Protein AF-A0A2K2VQK5-F1 (afdb_monomer_lite)

Foldseek 3Di:
DDPPPPPPPPPQPDDLVLLVLLLVLLVLLLVLLVVLLVCLVVLNDPLVSNLVSLVSSLVSLVSSCVRCVVPPLLNVLSVLLSVLSVVLNVLSVVCVVVVHRQDPVSSVSSSVSSVSSSVSSVVSSVVSVVVSVVVD

pLDDT: mean 87.31, std 16.21, range [31.2, 98.75]

Radius of gyration: 17.3 Å; chains: 1; bounding box: 45×32×50 Å

Sequence (136 aa):
MFEVVGIPSVNLKLNAEQLCEAIEELHCALNLLDSVLKELESGAMMGMAISDRLAEAWYKVNCCRLYTESDVNLDEFNVEAMGLINDAKCMVDSLVSWGKGMTSHGKISITSCISNALRNLTFVLCELEDWLNRLA

Secondary structure (DSSP, 8-state):
---------------HHHHHHHHHHHHHHHHHHHHHHHHHHHT---HHHHHHHHHHHHHHHHHHHHHHTTSHHHHHHHHHHHHHHHHHHHHHHHHHHTTPPPPHHHHHHHHHHHHHHHHHHHHHHHHHHHHHHHH-

Structure (mmCIF, N/CA/C/O backbone):
data_AF-A0A2K2VQK5-F1
#
_entry.id   AF-A0A2K2VQK5-F1
#
loop_
_atom_site.group_PDB
_atom_site.id
_atom_site.type_symbol
_atom_site.label_atom_id
_atom_site.label_alt_id
_atom_site.label_comp_id
_atom_site.label_asym_id
_atom_site.label_en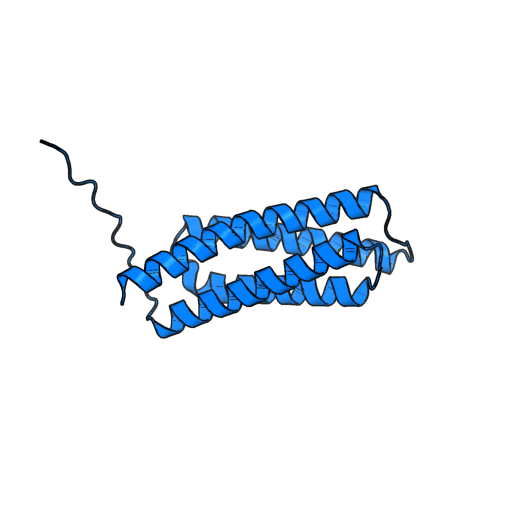tity_id
_atom_site.label_seq_id
_atom_site.pdbx_PDB_ins_code
_atom_site.Cartn_x
_atom_site.Cartn_y
_atom_site.Cartn_z
_atom_site.occupancy
_atom_site.B_iso_or_equiv
_atom_site.auth_seq_id
_atom_site.auth_comp_id
_atom_site.auth_asym_id
_atom_site.auth_atom_id
_atom_site.pdbx_PDB_model_num
ATOM 1 N N . MET A 1 1 ? -27.044 24.649 26.869 1.00 35.03 1 MET A N 1
ATOM 2 C CA . MET A 1 1 ? -27.414 23.226 26.759 1.00 35.03 1 MET A CA 1
ATOM 3 C C . MET A 1 1 ? -26.660 22.719 25.546 1.00 35.03 1 MET A C 1
ATOM 5 O O . MET A 1 1 ? -27.102 22.954 24.434 1.00 35.03 1 MET A O 1
ATOM 9 N N . PHE A 1 2 ? -25.433 22.245 25.753 1.00 34.28 2 PHE A N 1
ATOM 10 C CA . PHE A 1 2 ? -24.622 21.701 24.669 1.00 34.28 2 PHE A CA 1
ATOM 11 C C . PHE A 1 2 ? -25.009 20.236 24.533 1.00 34.28 2 PHE A C 1
ATOM 13 O O . PHE A 1 2 ? -24.905 19.486 25.504 1.00 34.28 2 PHE A O 1
ATOM 20 N N . GLU A 1 3 ? -25.535 19.873 23.367 1.00 31.20 3 GLU A N 1
ATOM 21 C CA . GLU A 1 3 ? -25.716 18.481 22.987 1.00 31.20 3 GLU A CA 1
ATOM 22 C C . GLU A 1 3 ? -24.354 17.800 23.082 1.00 31.20 3 GLU A C 1
ATOM 24 O O . GLU A 1 3 ? -23.381 18.209 22.447 1.00 31.20 3 GLU A O 1
ATOM 29 N N . VAL A 1 4 ? -24.281 16.783 23.938 1.00 36.16 4 VAL A N 1
ATOM 30 C CA . VAL A 1 4 ? -23.209 15.801 23.894 1.00 36.16 4 VAL A CA 1
ATOM 31 C C . VAL A 1 4 ? -23.391 15.109 22.552 1.00 36.16 4 VAL A C 1
ATOM 33 O O . VAL A 1 4 ? -24.257 14.246 22.413 1.00 36.16 4 VAL A O 1
ATOM 36 N N . VAL A 1 5 ? -22.649 15.565 21.542 1.00 39.75 5 VAL A N 1
ATOM 37 C CA . VAL A 1 5 ? -22.517 14.863 20.267 1.00 39.75 5 VAL A CA 1
ATOM 38 C C . VAL A 1 5 ? -21.965 13.498 20.637 1.00 39.75 5 VAL A C 1
ATOM 40 O O . VAL A 1 5 ? -20.801 13.370 21.016 1.00 39.75 5 VAL A O 1
ATOM 43 N N . GLY A 1 6 ? -22.850 12.503 20.658 1.00 36.19 6 GLY A N 1
ATOM 44 C CA . GLY A 1 6 ? -22.477 11.128 20.906 1.00 36.19 6 GLY A CA 1
ATOM 45 C C . GLY A 1 6 ? -21.413 10.765 19.888 1.00 36.19 6 GLY A C 1
ATOM 46 O O . GLY A 1 6 ? -21.682 10.762 18.689 1.00 36.19 6 GLY A O 1
ATOM 47 N N . ILE A 1 7 ? -20.201 10.503 20.376 1.00 43.28 7 ILE A N 1
ATOM 48 C CA . ILE A 1 7 ? -19.182 9.795 19.611 1.00 43.28 7 ILE A CA 1
ATOM 49 C C . ILE A 1 7 ? -19.902 8.556 19.067 1.00 43.28 7 ILE A C 1
ATOM 51 O O . ILE A 1 7 ? -20.527 7.855 19.877 1.00 43.28 7 ILE A O 1
ATOM 55 N N . PRO A 1 8 ? -19.914 8.312 17.740 1.00 44.78 8 PRO A N 1
ATOM 56 C CA . PRO A 1 8 ? -20.495 7.095 17.202 1.00 44.78 8 PRO A CA 1
ATOM 57 C C . PRO A 1 8 ? -19.878 5.961 18.001 1.00 44.78 8 PRO A C 1
ATOM 59 O O . PRO A 1 8 ? -18.656 5.889 18.121 1.00 44.78 8 PRO A O 1
ATOM 62 N N . SER A 1 9 ? -20.712 5.158 18.654 1.00 43.78 9 SER A N 1
ATOM 63 C CA . SER A 1 9 ? -20.234 3.959 19.320 1.00 43.78 9 SER A CA 1
ATOM 64 C C . SER A 1 9 ? -19.657 3.101 18.211 1.00 43.78 9 SER A C 1
ATOM 66 O O . SER A 1 9 ? -20.384 2.488 17.434 1.00 43.78 9 SER A O 1
ATOM 68 N N . VAL A 1 10 ? -18.338 3.181 18.080 1.00 51.78 10 VAL A N 1
ATOM 69 C CA . VAL A 1 10 ? -17.538 2.398 17.165 1.00 51.78 10 VAL A CA 1
ATOM 70 C C . VAL A 1 10 ? -17.745 0.962 17.628 1.00 51.78 10 VAL A C 1
ATOM 72 O O . VAL A 1 10 ? -17.154 0.491 18.596 1.00 51.78 10 VAL A O 1
ATOM 75 N N . ASN A 1 11 ? -18.731 0.310 17.019 1.00 46.62 11 ASN A N 1
ATOM 76 C CA . ASN A 1 11 ? -19.150 -1.047 17.329 1.00 46.62 11 ASN A CA 1
ATOM 77 C C . ASN A 1 11 ? -18.163 -1.984 16.626 1.00 46.62 11 ASN A C 1
ATOM 79 O O . ASN A 1 11 ? -18.527 -2.746 15.730 1.00 46.62 11 ASN A O 1
ATOM 83 N N . LEU A 1 12 ? -16.878 -1.833 16.963 1.00 55.25 12 LEU A N 1
ATOM 84 C CA . LEU A 1 12 ? -15.818 -2.661 16.422 1.00 55.25 12 LEU A CA 1
ATOM 85 C C . LEU A 1 12 ? -16.049 -4.068 16.931 1.00 55.25 12 LEU A C 1
ATOM 87 O O . LEU A 1 12 ? -16.025 -4.339 18.128 1.00 55.25 12 LEU A O 1
ATOM 91 N N . LYS A 1 13 ? -16.229 -4.983 15.987 1.00 58.69 13 LYS A N 1
ATOM 92 C CA . LYS A 1 13 ? -16.121 -6.417 16.249 1.00 58.69 13 LYS A CA 1
ATOM 93 C C . LYS A 1 13 ? -14.661 -6.866 16.400 1.00 58.69 13 LYS A C 1
ATOM 95 O O . LYS A 1 13 ? -14.416 -8.067 16.407 1.00 58.69 13 LYS A O 1
ATOM 100 N N . LEU A 1 14 ? -13.713 -5.930 16.483 1.00 68.88 14 LEU A N 1
ATOM 101 C CA . LEU A 1 14 ? -12.298 -6.218 16.665 1.00 68.88 14 LEU A CA 1
ATOM 102 C C . LEU A 1 14 ? -11.963 -6.318 18.144 1.00 68.88 14 LEU A C 1
ATOM 104 O O . LEU A 1 14 ? -12.254 -5.411 18.924 1.00 68.88 14 LEU A O 1
ATOM 108 N N . ASN A 1 15 ? -11.318 -7.415 18.522 1.00 80.44 15 ASN A N 1
ATOM 109 C CA . ASN A 1 15 ? -10.607 -7.480 19.790 1.00 80.44 15 ASN A CA 1
ATOM 110 C C . ASN A 1 15 ? -9.239 -6.766 19.674 1.00 80.44 15 ASN A C 1
ATOM 112 O O . ASN A 1 15 ? -8.789 -6.428 18.578 1.00 80.44 15 ASN A O 1
ATOM 116 N N . ALA A 1 16 ? -8.574 -6.531 20.808 1.00 82.75 16 ALA A N 1
ATOM 117 C CA . ALA A 1 16 ? -7.292 -5.820 20.837 1.00 82.75 16 ALA A CA 1
ATOM 118 C C . ALA A 1 16 ? -6.187 -6.519 20.019 1.00 82.75 16 ALA A C 1
ATOM 120 O O . ALA A 1 16 ? -5.348 -5.846 19.433 1.00 82.75 16 ALA A O 1
ATOM 121 N N . GLU A 1 17 ? -6.204 -7.851 19.942 1.00 86.56 17 GLU A N 1
ATOM 122 C CA . GLU A 1 17 ? -5.233 -8.635 19.168 1.00 86.56 17 GLU A CA 1
ATOM 123 C C . GLU A 1 17 ? -5.403 -8.407 17.659 1.00 86.56 17 GLU A C 1
ATOM 125 O O . GLU A 1 17 ? -4.432 -8.107 16.972 1.00 86.56 17 GLU A O 1
ATOM 130 N N . GLN A 1 18 ? -6.643 -8.436 17.162 1.00 87.12 18 GLN A N 1
ATOM 131 C CA . GLN A 1 18 ? -6.965 -8.154 15.759 1.00 87.12 18 GLN A CA 1
ATOM 132 C C . GLN A 1 18 ? -6.642 -6.708 15.371 1.00 87.12 18 GLN A C 1
ATOM 134 O O . GLN A 1 18 ? -6.221 -6.444 14.247 1.00 87.12 18 GLN A O 1
ATOM 139 N N . LEU A 1 19 ? -6.831 -5.761 16.295 1.00 88.44 19 LEU A N 1
ATOM 140 C CA . LEU A 1 19 ? -6.466 -4.366 16.065 1.00 88.44 19 LEU A CA 1
ATOM 141 C C . LEU A 1 19 ? -4.943 -4.188 15.977 1.00 88.44 19 LEU A C 1
ATOM 143 O O . LEU A 1 19 ? -4.469 -3.503 15.073 1.00 88.44 19 LEU A O 1
ATOM 147 N N . CYS A 1 20 ? -4.179 -4.833 16.863 1.00 91.19 20 CYS A N 1
ATOM 148 C CA . CYS A 1 20 ? -2.718 -4.850 16.776 1.00 91.19 20 CYS A CA 1
ATOM 149 C C . CYS A 1 20 ? -2.237 -5.468 15.457 1.00 91.19 20 CYS A C 1
ATOM 151 O O . CYS A 1 20 ? -1.383 -4.883 14.799 1.00 91.19 20 CYS A O 1
ATOM 153 N N . GLU A 1 21 ? -2.816 -6.594 15.032 1.00 91.62 21 GLU A N 1
ATOM 154 C CA . GLU A 1 21 ? -2.466 -7.235 13.759 1.00 91.62 21 GLU A CA 1
ATOM 155 C C . GLU A 1 21 ? -2.747 -6.309 12.563 1.00 91.62 21 GLU A C 1
ATOM 157 O O . GLU A 1 21 ? -1.899 -6.149 11.686 1.00 91.62 21 GLU A O 1
ATOM 162 N N . ALA A 1 22 ? -3.897 -5.626 12.543 1.00 91.88 22 ALA A N 1
ATOM 163 C CA . ALA A 1 22 ? -4.218 -4.656 11.496 1.00 91.88 22 ALA A CA 1
ATOM 164 C C . ALA A 1 22 ? -3.196 -3.504 11.435 1.00 91.88 22 ALA A C 1
ATOM 166 O O . ALA A 1 22 ? -2.756 -3.122 10.349 1.00 91.88 22 ALA A O 1
ATOM 167 N N . ILE A 1 23 ? -2.795 -2.981 12.599 1.00 94.75 23 ILE A N 1
ATOM 168 C CA . ILE A 1 23 ? -1.782 -1.925 12.729 1.00 94.75 23 ILE A CA 1
ATOM 169 C C . ILE A 1 23 ? -0.419 -2.409 12.217 1.00 94.75 23 ILE A C 1
ATOM 171 O O . ILE A 1 23 ? 0.234 -1.701 11.450 1.00 94.75 23 ILE A O 1
ATOM 175 N N . GLU A 1 24 ? 0.008 -3.615 12.596 1.00 95.88 24 GLU A N 1
ATOM 176 C CA . GLU A 1 24 ? 1.272 -4.207 12.142 1.00 95.88 24 GLU A CA 1
ATOM 177 C C . GLU A 1 24 ? 1.309 -4.383 10.619 1.00 95.88 24 GLU A C 1
ATOM 179 O O . GLU A 1 24 ? 2.293 -4.003 9.971 1.00 95.88 24 GLU A O 1
ATOM 184 N N . GLU A 1 25 ? 0.223 -4.888 10.026 1.00 96.19 25 GLU A N 1
ATOM 185 C CA . GLU A 1 25 ? 0.128 -5.039 8.573 1.00 96.19 25 GLU A CA 1
ATOM 186 C C . GLU A 1 25 ? 0.167 -3.687 7.855 1.00 96.19 25 GLU A C 1
ATOM 188 O O . GLU A 1 25 ? 0.827 -3.545 6.820 1.00 96.19 25 GLU A O 1
ATOM 193 N N . LEU A 1 26 ? -0.460 -2.660 8.427 1.00 96.31 26 LEU A N 1
ATOM 194 C CA . LEU A 1 26 ? -0.457 -1.321 7.854 1.00 96.31 26 LEU A CA 1
ATOM 195 C C . LEU A 1 26 ? 0.924 -0.650 7.941 1.00 96.31 26 LEU A C 1
ATOM 197 O O . LEU A 1 26 ? 1.381 -0.061 6.959 1.00 96.31 26 LEU A O 1
ATOM 201 N N . HIS A 1 27 ? 1.642 -0.812 9.057 1.00 98.00 27 HIS A N 1
ATOM 202 C CA . HIS A 1 27 ? 3.049 -0.402 9.180 1.00 98.00 27 HIS A CA 1
ATOM 203 C C . HIS A 1 27 ? 3.936 -1.104 8.14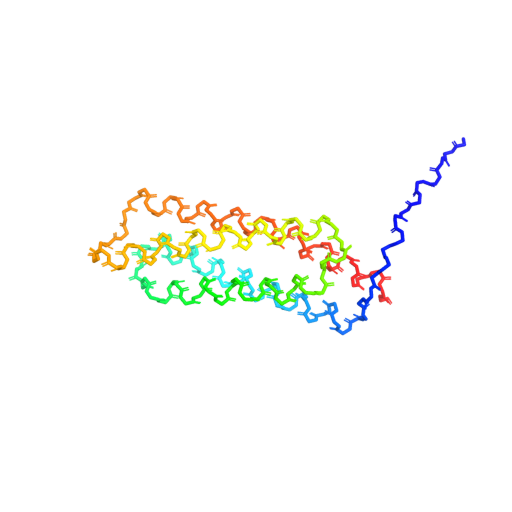4 1.00 98.00 27 HIS A C 1
ATOM 205 O O . HIS A 1 27 ? 4.792 -0.471 7.519 1.00 98.00 27 HIS A O 1
ATOM 211 N N . CYS A 1 28 ? 3.727 -2.404 7.915 1.00 97.94 28 CYS A N 1
ATOM 212 C CA . CYS A 1 28 ? 4.443 -3.153 6.882 1.00 97.94 28 CYS A CA 1
ATOM 213 C C . CYS A 1 28 ? 4.184 -2.573 5.480 1.00 97.94 28 CYS A C 1
ATOM 215 O O . CYS A 1 28 ? 5.134 -2.292 4.744 1.00 97.94 28 CYS A O 1
ATOM 217 N N . ALA A 1 29 ? 2.918 -2.310 5.139 1.00 98.25 29 ALA A N 1
ATOM 218 C CA . ALA A 1 29 ? 2.542 -1.695 3.868 1.00 98.25 29 ALA A CA 1
ATOM 219 C C . ALA A 1 29 ? 3.202 -0.320 3.668 1.00 98.25 29 ALA A C 1
ATOM 221 O O . ALA A 1 29 ? 3.800 -0.070 2.620 1.00 98.25 29 ALA A O 1
ATOM 222 N N . LEU A 1 30 ? 3.143 0.556 4.677 1.00 98.44 30 LEU A N 1
ATOM 223 C CA . LEU A 1 30 ? 3.749 1.891 4.630 1.00 98.44 30 LEU A CA 1
ATOM 224 C C . LEU A 1 30 ? 5.262 1.817 4.374 1.00 98.44 30 LEU A C 1
ATOM 226 O O . LEU A 1 30 ? 5.773 2.524 3.504 1.00 98.44 30 LEU A O 1
ATOM 230 N N . ASN A 1 31 ? 5.967 0.917 5.064 1.00 98.31 31 ASN A N 1
ATOM 231 C CA . ASN A 1 31 ? 7.407 0.720 4.883 1.00 98.31 31 ASN A CA 1
ATOM 232 C C . ASN A 1 31 ? 7.761 0.228 3.471 1.00 98.31 31 ASN A C 1
ATOM 234 O O . ASN A 1 31 ? 8.733 0.696 2.872 1.00 98.31 31 ASN A O 1
ATOM 238 N N . LEU A 1 32 ? 6.970 -0.694 2.913 1.00 98.44 32 LEU A N 1
ATOM 239 C CA . LEU A 1 32 ? 7.160 -1.177 1.543 1.00 98.44 32 LEU A CA 1
ATOM 240 C C . LEU A 1 32 ? 6.995 -0.037 0.533 1.00 98.44 32 LEU A C 1
ATOM 242 O O . LEU A 1 32 ? 7.871 0.157 -0.314 1.00 98.44 32 LEU A O 1
ATOM 246 N N . LEU A 1 33 ? 5.924 0.750 0.651 1.00 98.19 33 LEU A N 1
ATOM 247 C CA . LEU A 1 33 ? 5.636 1.875 -0.242 1.00 98.19 33 LEU A CA 1
ATOM 248 C C . LEU A 1 33 ? 6.697 2.981 -0.159 1.00 98.19 33 LEU A C 1
ATOM 250 O O . LEU A 1 33 ? 7.166 3.458 -1.194 1.00 98.19 33 LEU A O 1
ATOM 254 N N . ASP A 1 34 ? 7.132 3.343 1.048 1.00 97.44 34 ASP A N 1
ATOM 255 C CA . ASP A 1 34 ? 8.216 4.306 1.264 1.00 97.44 34 ASP A CA 1
ATOM 256 C C . ASP A 1 34 ? 9.546 3.812 0.662 1.00 97.44 34 ASP A C 1
ATOM 258 O O . ASP A 1 34 ? 10.264 4.568 0.002 1.00 97.44 34 ASP A O 1
ATOM 262 N N . SER A 1 35 ? 9.846 2.513 0.787 1.00 96.00 35 SER A N 1
ATOM 263 C CA . SER A 1 35 ? 11.031 1.920 0.154 1.00 96.00 35 SER A CA 1
ATOM 264 C C . SER A 1 35 ? 10.990 2.018 -1.376 1.00 96.00 35 SER A C 1
ATOM 266 O O . SER A 1 35 ? 12.012 2.305 -2.005 1.00 96.00 35 SER A O 1
ATOM 268 N N . VAL A 1 36 ? 9.812 1.821 -1.981 1.00 95.25 36 VAL A N 1
ATOM 269 C CA . VAL A 1 36 ? 9.627 1.940 -3.430 1.00 95.25 36 VAL A CA 1
ATOM 270 C C . VAL A 1 36 ? 9.819 3.390 -3.869 1.00 95.25 36 VAL A C 1
ATOM 272 O O . VAL A 1 36 ? 10.508 3.626 -4.862 1.00 95.25 36 VAL A O 1
ATOM 275 N N . LEU A 1 37 ? 9.283 4.369 -3.130 1.00 94.19 37 LEU A N 1
ATOM 276 C CA . LEU A 1 37 ? 9.503 5.789 -3.430 1.00 94.19 37 LEU A CA 1
ATOM 277 C C . LEU A 1 37 ? 10.987 6.151 -3.425 1.00 94.19 37 LEU A C 1
ATOM 279 O O . LEU A 1 37 ? 11.479 6.707 -4.408 1.00 94.19 37 LEU A O 1
ATOM 283 N N . LYS A 1 38 ? 11.711 5.774 -2.368 1.00 92.88 38 LYS A N 1
ATOM 284 C CA . LYS A 1 38 ? 13.153 6.033 -2.244 1.00 92.88 38 LYS A CA 1
ATOM 285 C C . LYS A 1 38 ? 13.948 5.418 -3.395 1.00 92.88 38 LYS A C 1
ATOM 287 O O . LYS A 1 38 ? 14.872 6.039 -3.924 1.00 92.88 38 LYS A O 1
ATOM 292 N N . GLU A 1 39 ? 13.582 4.212 -3.821 1.00 91.88 39 GLU A N 1
ATOM 293 C CA . GLU A 1 39 ? 14.232 3.559 -4.956 1.00 91.88 39 GLU A CA 1
ATOM 294 C C . GLU A 1 39 ? 13.964 4.300 -6.270 1.00 91.88 39 GLU A C 1
ATOM 296 O O . GLU A 1 39 ? 14.910 4.638 -6.987 1.00 91.88 39 GLU A O 1
ATOM 301 N N . LEU A 1 40 ? 12.702 4.640 -6.547 1.00 89.62 40 LEU A N 1
ATOM 302 C CA . LEU A 1 40 ? 12.324 5.421 -7.726 1.00 89.62 40 LEU A CA 1
ATOM 303 C C . LEU A 1 40 ? 13.050 6.772 -7.760 1.00 89.62 40 LEU A C 1
ATOM 305 O O . LEU A 1 40 ? 13.500 7.215 -8.823 1.00 89.62 40 LEU A O 1
ATOM 309 N N . GLU A 1 41 ? 13.197 7.431 -6.611 1.00 86.69 41 GLU A N 1
ATOM 310 C CA . GLU A 1 41 ? 13.925 8.691 -6.456 1.00 86.69 41 GLU A CA 1
ATOM 311 C C . GLU A 1 41 ? 15.411 8.551 -6.783 1.00 86.69 41 GLU A C 1
ATOM 313 O O . GLU A 1 41 ? 15.924 9.367 -7.553 1.00 86.69 41 GLU A O 1
ATOM 318 N N . SER A 1 42 ? 16.055 7.481 -6.305 1.00 85.25 42 SER A N 1
ATOM 319 C CA . SER A 1 42 ? 17.471 7.177 -6.558 1.00 85.25 42 SER A CA 1
ATOM 320 C C . SER A 1 42 ? 17.802 6.888 -8.030 1.00 85.25 42 SER A C 1
ATOM 322 O O . SER A 1 42 ? 18.966 6.927 -8.425 1.00 85.25 42 SER A O 1
ATOM 324 N N . GLY A 1 43 ? 16.787 6.598 -8.853 1.00 74.06 43 GLY A N 1
ATOM 325 C CA . GLY A 1 43 ? 16.953 6.229 -10.260 1.00 74.06 43 GLY A CA 1
ATOM 326 C C . GLY A 1 43 ? 17.360 4.768 -10.475 1.00 74.06 43 GLY A C 1
ATOM 327 O O . GLY A 1 43 ? 17.542 4.357 -11.623 1.00 74.06 43 GLY A O 1
ATOM 328 N N . ALA A 1 44 ? 17.472 3.977 -9.404 1.00 67.56 44 ALA A N 1
ATOM 329 C CA . ALA A 1 44 ? 17.583 2.530 -9.494 1.00 67.56 44 ALA A CA 1
ATOM 330 C C . ALA A 1 44 ? 16.265 1.938 -10.016 1.00 67.56 44 ALA A C 1
ATOM 332 O O . ALA A 1 44 ? 15.174 2.377 -9.659 1.00 67.56 44 ALA A O 1
ATOM 333 N 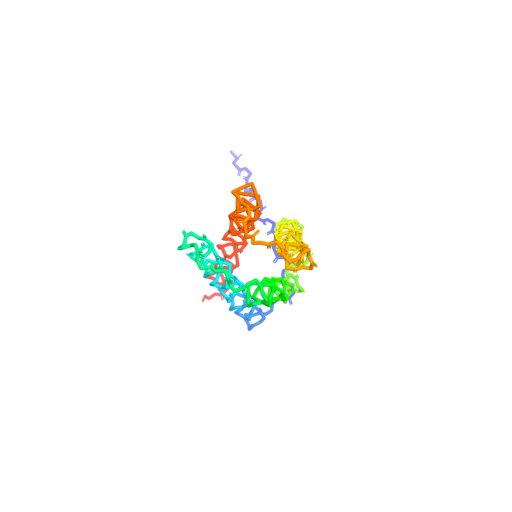N . MET A 1 45 ? 16.374 0.960 -10.913 1.00 68.44 45 MET A N 1
ATOM 334 C CA . MET A 1 45 ? 15.230 0.389 -11.618 1.00 68.44 45 MET A CA 1
ATOM 335 C C . MET A 1 45 ? 15.282 -1.130 -11.574 1.00 68.44 45 MET A C 1
ATOM 337 O O . MET A 1 45 ? 15.702 -1.780 -12.531 1.00 68.44 45 MET A O 1
ATOM 341 N N . MET A 1 46 ? 14.822 -1.698 -10.461 1.00 80.00 46 MET A N 1
ATOM 342 C CA . MET A 1 46 ? 14.538 -3.127 -10.355 1.00 80.00 46 MET A CA 1
ATOM 343 C C . MET A 1 46 ? 13.035 -3.345 -10.538 1.00 80.00 46 MET A C 1
ATOM 345 O O . MET A 1 46 ? 12.320 -3.633 -9.586 1.00 80.00 46 MET A O 1
ATOM 349 N N . GLY A 1 47 ? 12.545 -3.183 -11.775 1.00 83.81 47 GLY A N 1
ATOM 350 C CA . GLY A 1 47 ? 11.106 -3.173 -12.089 1.00 83.81 47 GLY A CA 1
ATOM 351 C C . GLY A 1 47 ? 10.327 -4.372 -11.531 1.00 83.81 47 GLY A C 1
ATOM 352 O O . GLY A 1 47 ? 9.265 -4.178 -10.949 1.00 83.81 47 GLY A O 1
ATOM 353 N N . MET A 1 48 ? 10.888 -5.585 -11.609 1.00 88.25 48 MET A N 1
ATOM 354 C CA . MET A 1 48 ? 10.286 -6.779 -10.992 1.00 88.25 48 MET A CA 1
ATOM 355 C C . MET A 1 48 ? 10.205 -6.662 -9.464 1.00 88.25 48 MET A C 1
ATOM 357 O O . MET A 1 48 ? 9.138 -6.840 -8.895 1.00 88.25 48 MET A O 1
ATOM 361 N N . ALA A 1 49 ? 11.295 -6.261 -8.802 1.00 92.00 49 ALA A N 1
ATOM 362 C CA . ALA A 1 49 ? 11.320 -6.098 -7.347 1.00 92.00 49 ALA A CA 1
ATOM 363 C C . ALA A 1 49 ? 10.41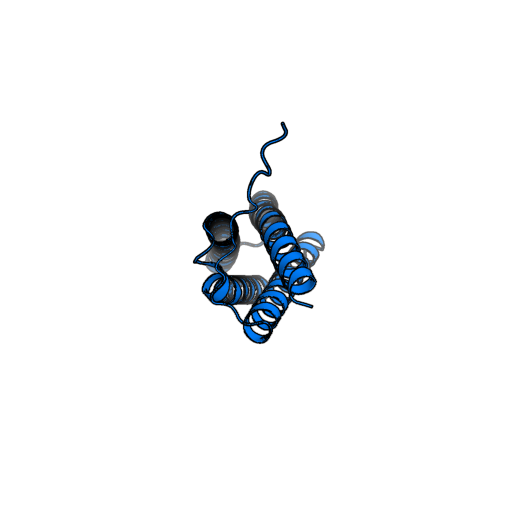8 -4.951 -6.856 1.00 92.00 49 ALA A C 1
ATOM 365 O O . ALA A 1 49 ? 9.911 -4.980 -5.736 1.00 92.00 49 ALA A O 1
ATOM 366 N N . ILE A 1 50 ? 10.230 -3.904 -7.665 1.00 94.12 50 ILE A N 1
ATOM 367 C CA . ILE A 1 50 ? 9.241 -2.854 -7.395 1.00 94.12 50 ILE A CA 1
ATOM 368 C C . ILE A 1 50 ? 7.825 -3.433 -7.500 1.00 94.12 50 ILE A C 1
ATOM 370 O O . ILE A 1 50 ? 7.023 -3.213 -6.598 1.00 94.12 50 ILE A O 1
ATOM 374 N N . SER A 1 51 ? 7.524 -4.188 -8.561 1.00 95.44 51 SER A N 1
ATOM 375 C CA . SER A 1 51 ? 6.207 -4.810 -8.748 1.00 95.44 51 SER A CA 1
ATOM 376 C C . SER A 1 51 ? 5.846 -5.766 -7.608 1.00 95.44 51 SER A C 1
ATOM 378 O O . SER A 1 51 ? 4.741 -5.680 -7.071 1.00 95.44 51 SER A O 1
ATOM 380 N N . ASP A 1 52 ? 6.794 -6.605 -7.178 1.00 97.12 52 ASP A N 1
ATOM 381 C CA . ASP A 1 52 ? 6.598 -7.555 -6.077 1.00 97.12 52 ASP A CA 1
ATOM 382 C C . ASP A 1 52 ? 6.295 -6.833 -4.756 1.00 97.12 52 ASP A C 1
ATOM 384 O O . ASP A 1 52 ? 5.328 -7.171 -4.075 1.00 97.12 52 ASP A O 1
ATOM 388 N N . ARG A 1 53 ? 7.043 -5.770 -4.427 1.00 97.88 53 ARG A N 1
ATOM 389 C CA . ARG A 1 53 ? 6.778 -4.963 -3.222 1.00 97.88 53 ARG A CA 1
ATOM 390 C C . ARG A 1 53 ? 5.448 -4.223 -3.280 1.00 97.88 53 ARG A C 1
ATOM 392 O O . ARG A 1 53 ? 4.794 -4.086 -2.253 1.00 97.88 53 ARG A O 1
ATOM 399 N N . LEU A 1 54 ? 5.034 -3.740 -4.453 1.00 98.12 54 LEU A N 1
ATOM 400 C CA . LEU A 1 54 ? 3.716 -3.119 -4.615 1.00 98.12 54 LEU A CA 1
ATOM 401 C C . LEU A 1 54 ? 2.593 -4.151 -4.437 1.00 98.12 54 LEU A C 1
ATOM 403 O O . LEU A 1 54 ? 1.584 -3.845 -3.808 1.00 98.12 54 LEU A O 1
ATOM 407 N N . ALA A 1 55 ? 2.774 -5.378 -4.934 1.00 98.44 55 ALA A N 1
ATOM 408 C CA . ALA A 1 55 ? 1.830 -6.472 -4.708 1.00 98.44 55 ALA A CA 1
ATOM 409 C C . ALA A 1 55 ? 1.736 -6.846 -3.221 1.00 98.44 55 ALA A C 1
ATOM 411 O O . ALA A 1 55 ? 0.639 -7.036 -2.696 1.00 98.44 55 ALA A O 1
ATOM 412 N N . GLU A 1 56 ? 2.878 -6.914 -2.537 1.00 98.62 56 GLU A N 1
ATOM 413 C CA . GLU A 1 56 ? 2.934 -7.192 -1.105 1.00 98.62 56 GLU A CA 1
ATOM 414 C C . GLU A 1 56 ? 2.281 -6.069 -0.292 1.00 98.62 56 GLU A C 1
ATOM 416 O O . GLU A 1 56 ? 1.429 -6.344 0.548 1.00 98.62 56 GLU A O 1
ATOM 421 N N . ALA A 1 57 ? 2.581 -4.802 -0.594 1.00 98.62 57 ALA A N 1
ATOM 422 C CA . ALA A 1 57 ? 1.941 -3.663 0.057 1.00 98.62 57 ALA A CA 1
ATOM 423 C C . ALA A 1 57 ? 0.417 -3.695 -0.123 1.00 98.62 57 ALA A C 1
ATOM 425 O O . ALA A 1 57 ? -0.320 -3.514 0.842 1.00 98.62 57 ALA A O 1
ATOM 426 N N . TRP A 1 58 ? -0.066 -3.991 -1.334 1.00 98.62 58 TRP A 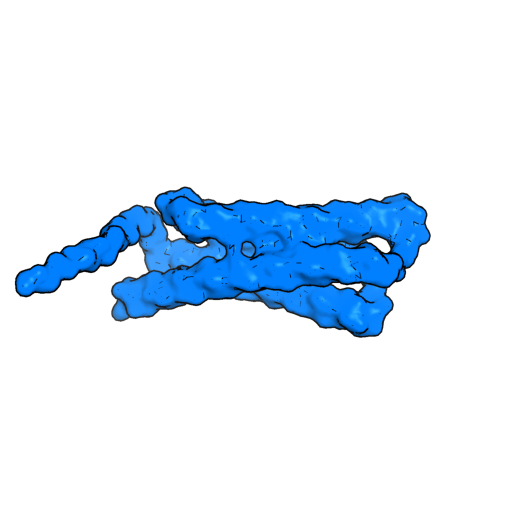N 1
ATOM 427 C CA . TRP A 1 58 ? -1.497 -4.152 -1.601 1.00 98.62 58 TRP A CA 1
ATOM 428 C C . TRP A 1 58 ? -2.125 -5.246 -0.728 1.00 98.62 58 TRP A C 1
ATOM 430 O O . TRP A 1 58 ? -3.181 -5.037 -0.131 1.00 98.62 58 TRP A O 1
ATOM 440 N N . TYR A 1 59 ? -1.462 -6.403 -0.621 1.00 98.44 59 TYR A N 1
ATOM 441 C CA . TYR A 1 59 ? -1.925 -7.519 0.205 1.00 98.44 59 TYR A CA 1
ATOM 442 C C . TYR A 1 59 ? -2.015 -7.127 1.683 1.00 98.44 59 TYR A C 1
ATOM 444 O O . TYR A 1 59 ? -3.028 -7.388 2.328 1.00 98.44 59 TYR A O 1
ATOM 452 N N . LYS A 1 60 ? -0.993 -6.435 2.192 1.00 98.31 60 LYS A N 1
ATOM 453 C CA . LYS A 1 60 ? -0.920 -5.959 3.577 1.00 98.31 60 LYS A CA 1
ATOM 454 C C . LYS A 1 60 ? -2.028 -4.961 3.914 1.00 98.31 60 LYS A C 1
ATOM 456 O O . LYS A 1 60 ? -2.689 -5.105 4.942 1.00 98.31 60 LYS A O 1
ATOM 461 N N . VAL A 1 61 ? -2.322 -4.022 3.011 1.00 97.88 61 VAL A N 1
ATOM 462 C CA . VAL A 1 61 ? -3.482 -3.128 3.166 1.00 97.88 61 VAL A CA 1
ATOM 463 C C . VAL A 1 61 ? -4.786 -3.925 3.196 1.00 97.88 61 VAL A C 1
ATOM 465 O O . VAL A 1 61 ? -5.644 -3.659 4.033 1.00 97.88 61 VAL A O 1
ATOM 468 N N . ASN A 1 62 ? -4.938 -4.942 2.341 1.00 96.75 62 ASN A N 1
ATOM 469 C C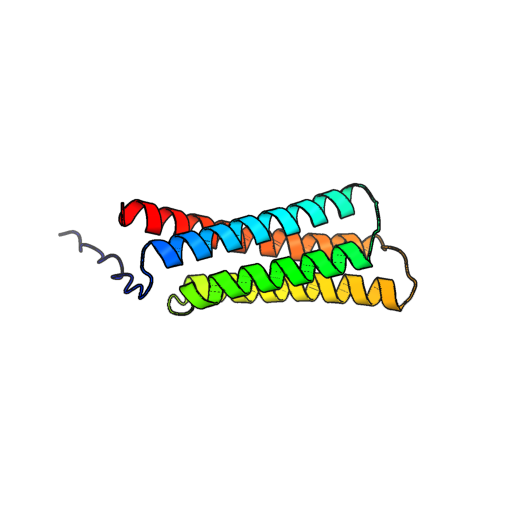A . ASN A 1 62 ? -6.141 -5.771 2.351 1.00 96.75 62 ASN A CA 1
ATOM 470 C C . ASN A 1 62 ? -6.310 -6.554 3.666 1.00 96.75 62 ASN A C 1
ATOM 472 O O . ASN A 1 62 ? -7.437 -6.666 4.139 1.00 96.75 62 ASN A O 1
ATOM 476 N N . CYS A 1 63 ? -5.229 -7.055 4.277 1.00 94.31 63 CYS A N 1
ATOM 477 C CA . CYS A 1 63 ? -5.292 -7.678 5.606 1.00 94.31 63 CYS A CA 1
ATOM 478 C C . CYS A 1 63 ? -5.863 -6.710 6.652 1.00 94.31 63 CYS A C 1
ATOM 480 O O . CYS A 1 63 ? -6.800 -7.059 7.365 1.00 94.31 63 CYS A O 1
ATOM 482 N N . CYS A 1 64 ? -5.371 -5.468 6.685 1.00 93.31 64 CYS A N 1
ATOM 483 C CA . CYS A 1 64 ? -5.915 -4.415 7.548 1.00 93.31 64 CYS A CA 1
ATOM 484 C C . CYS A 1 64 ? -7.389 -4.096 7.218 1.00 93.31 64 CYS A C 1
ATOM 486 O O . CYS A 1 64 ? -8.222 -3.930 8.115 1.00 93.31 64 CYS A O 1
ATOM 488 N N . ARG A 1 65 ? -7.749 -4.053 5.930 1.00 92.69 65 ARG A N 1
ATOM 489 C CA . ARG A 1 65 ? -9.118 -3.770 5.476 1.00 92.69 65 ARG A CA 1
ATOM 490 C C . ARG A 1 65 ? -10.126 -4.815 5.958 1.00 92.69 65 ARG A C 1
ATOM 492 O O . ARG A 1 65 ? -11.218 -4.444 6.365 1.00 92.69 65 ARG A O 1
ATOM 499 N N . LEU A 1 66 ? -9.762 -6.101 5.988 1.00 89.25 66 LEU A N 1
ATOM 500 C CA . LEU A 1 66 ? -10.644 -7.171 6.489 1.00 89.25 66 LEU A CA 1
ATOM 501 C C . LEU A 1 66 ? -11.077 -6.959 7.947 1.00 89.25 66 LEU A C 1
ATOM 503 O O . LEU A 1 66 ? -12.148 -7.409 8.346 1.00 89.25 66 LEU A O 1
ATOM 507 N N . TYR A 1 67 ? -10.261 -6.259 8.733 1.00 84.81 67 TYR A N 1
ATOM 508 C CA . TYR A 1 67 ? -10.584 -5.902 10.107 1.00 84.81 67 TYR A CA 1
ATOM 509 C C . TYR A 1 67 ? -11.393 -4.601 10.208 1.00 84.81 67 TYR A C 1
ATOM 511 O O . TYR A 1 67 ? -12.182 -4.426 11.135 1.00 84.81 67 TYR A O 1
ATOM 519 N N . THR A 1 68 ? -11.245 -3.698 9.241 1.00 83.31 68 THR A N 1
ATOM 520 C CA . THR A 1 68 ? -11.797 -2.335 9.292 1.00 83.31 68 THR A CA 1
ATOM 521 C C . THR A 1 68 ? -12.991 -2.094 8.364 1.00 83.31 68 THR A C 1
ATOM 523 O O . THR A 1 68 ? -13.593 -1.031 8.446 1.00 83.31 68 THR A O 1
ATOM 526 N N . GLU A 1 69 ? -13.411 -3.080 7.561 1.00 82.94 69 GLU A N 1
ATOM 527 C CA . GLU A 1 69 ? -14.477 -2.949 6.545 1.00 82.94 69 GLU A CA 1
ATOM 528 C C . GLU A 1 69 ? -15.848 -2.507 7.089 1.00 82.94 69 GLU A C 1
ATOM 530 O O . GLU A 1 69 ? -16.695 -2.016 6.347 1.00 82.94 69 GLU A O 1
ATOM 535 N N . SER A 1 70 ? -16.098 -2.685 8.390 1.00 83.38 70 SER A N 1
ATOM 536 C CA . SER A 1 70 ? -17.339 -2.229 9.022 1.00 83.38 70 SER A CA 1
ATOM 537 C C . SER A 1 70 ? -17.385 -0.718 9.264 1.00 83.38 70 SER A C 1
ATOM 539 O O . SER A 1 70 ? -18.472 -0.179 9.474 1.00 83.38 70 SER A O 1
ATOM 541 N N . ASP A 1 71 ? -16.230 -0.048 9.280 1.00 87.75 71 ASP A N 1
ATOM 542 C CA . ASP A 1 71 ? -16.144 1.409 9.335 1.00 87.75 71 ASP A CA 1
ATOM 543 C C . ASP A 1 71 ? -16.042 1.956 7.909 1.00 87.75 71 ASP A C 1
ATOM 545 O O . ASP A 1 71 ? -15.043 1.760 7.220 1.00 87.75 71 ASP A O 1
ATOM 549 N N . VAL A 1 72 ? -17.095 2.646 7.468 1.00 88.81 72 VAL A N 1
ATOM 550 C CA . VAL A 1 72 ? -17.206 3.152 6.092 1.00 88.81 72 VAL A CA 1
ATOM 551 C C . VAL A 1 72 ? -16.061 4.101 5.742 1.00 88.81 72 VAL A C 1
ATOM 553 O O . VAL A 1 72 ? -15.552 4.041 4.628 1.00 88.81 72 VAL A O 1
ATOM 556 N N . ASN A 1 73 ? -15.624 4.948 6.679 1.00 89.94 73 ASN A N 1
ATOM 557 C CA . ASN A 1 73 ? -14.561 5.906 6.390 1.00 89.94 73 ASN A CA 1
ATOM 558 C C . ASN A 1 73 ? -13.228 5.175 6.204 1.00 89.94 73 ASN A C 1
ATOM 560 O O . ASN A 1 73 ? -12.502 5.452 5.251 1.00 89.94 73 ASN A O 1
ATOM 564 N N . LEU A 1 74 ? -12.906 4.224 7.090 1.00 91.81 74 LEU A N 1
ATOM 565 C CA . LEU A 1 74 ? -11.669 3.451 6.962 1.00 91.81 74 LEU A CA 1
ATOM 566 C C . LEU A 1 74 ? -11.667 2.564 5.714 1.00 91.81 74 LEU A C 1
ATOM 568 O O . LEU A 1 74 ? -10.630 2.459 5.057 1.00 91.81 74 LEU A O 1
ATOM 572 N N . ASP A 1 75 ? -12.800 1.949 5.367 1.00 92.12 75 ASP A N 1
ATOM 573 C CA . ASP A 1 75 ? -12.907 1.144 4.147 1.00 92.12 75 ASP A CA 1
ATOM 574 C C . ASP A 1 75 ? -12.709 2.010 2.895 1.00 92.12 75 ASP A C 1
ATOM 576 O O . ASP A 1 75 ? -11.924 1.630 2.029 1.00 92.12 75 ASP A O 1
ATOM 580 N N . GLU A 1 76 ? -13.299 3.211 2.826 1.00 94.81 76 GLU A N 1
ATOM 581 C CA . GLU A 1 76 ? -13.089 4.142 1.706 1.00 94.81 76 GLU A CA 1
ATOM 582 C C . GLU A 1 76 ? -11.603 4.491 1.513 1.00 94.81 76 GLU A C 1
ATOM 584 O O . GLU A 1 76 ? -11.076 4.360 0.403 1.00 94.81 76 GLU A O 1
ATOM 589 N N . PHE A 1 77 ? -10.895 4.861 2.587 1.00 96.88 77 PHE A N 1
ATOM 590 C CA . PHE A 1 77 ? -9.466 5.181 2.504 1.00 96.88 77 PHE A CA 1
ATOM 591 C C . PHE A 1 77 ? -8.608 3.970 2.119 1.00 96.88 77 PHE A C 1
ATOM 593 O O . PHE A 1 77 ? -7.689 4.110 1.303 1.00 96.88 77 PHE A O 1
ATOM 600 N N . ASN A 1 78 ? -8.903 2.789 2.672 1.00 96.06 78 ASN A N 1
ATOM 601 C CA . ASN A 1 78 ? -8.192 1.552 2.348 1.00 96.06 78 ASN A CA 1
ATOM 602 C C . ASN A 1 78 ? -8.422 1.130 0.893 1.00 96.06 78 ASN A C 1
ATOM 604 O O . ASN A 1 78 ? -7.463 0.808 0.192 1.00 96.06 78 ASN A O 1
ATOM 608 N N . VAL A 1 79 ? -9.667 1.163 0.408 1.00 97.06 79 VAL A N 1
ATOM 609 C CA . VAL A 1 79 ? -10.013 0.812 -0.977 1.00 97.06 79 VAL A CA 1
ATOM 610 C C . VAL A 1 79 ? -9.365 1.781 -1.963 1.00 97.06 79 VAL A C 1
ATOM 612 O O . VAL A 1 79 ? -8.783 1.336 -2.956 1.00 97.06 79 VAL A O 1
ATOM 615 N N . GLU A 1 80 ? -9.396 3.089 -1.689 1.00 98.06 80 GLU A N 1
ATOM 616 C CA . GLU A 1 80 ? -8.719 4.078 -2.534 1.00 98.06 80 GLU A CA 1
ATOM 617 C C . GLU A 1 80 ? -7.202 3.829 -2.569 1.00 98.06 80 GLU A C 1
ATOM 619 O O . GLU A 1 80 ? -6.605 3.779 -3.648 1.00 98.06 80 GLU A O 1
ATOM 624 N N . ALA A 1 81 ? -6.573 3.599 -1.411 1.00 98.38 81 ALA A N 1
ATOM 625 C CA . ALA A 1 81 ? -5.146 3.295 -1.339 1.00 98.38 81 ALA A CA 1
ATOM 626 C C . ALA A 1 81 ? -4.790 2.015 -2.110 1.00 98.38 81 ALA A C 1
ATOM 628 O O . ALA A 1 81 ? -3.828 2.006 -2.878 1.00 98.38 81 ALA A O 1
ATOM 629 N N . MET A 1 82 ? -5.585 0.951 -1.974 1.00 98.56 82 MET A N 1
ATOM 630 C CA . MET A 1 82 ? -5.418 -0.289 -2.736 1.00 98.56 82 MET A CA 1
ATOM 631 C C . MET A 1 82 ? -5.523 -0.057 -4.248 1.00 98.56 82 MET A C 1
ATOM 633 O O . MET A 1 82 ? -4.725 -0.613 -5.006 1.00 98.56 82 MET A O 1
ATOM 637 N N . GLY A 1 83 ? -6.465 0.778 -4.698 1.00 98.56 83 GLY A N 1
ATOM 638 C CA . GLY A 1 83 ? -6.585 1.175 -6.103 1.00 98.56 83 GLY A CA 1
ATOM 639 C C . GLY A 1 83 ? -5.322 1.872 -6.612 1.00 98.56 83 GLY A C 1
ATOM 640 O O . GLY A 1 83 ? -4.745 1.459 -7.616 1.00 98.56 83 GLY A O 1
ATOM 641 N N . LEU A 1 84 ? -4.824 2.853 -5.859 1.00 98.75 84 LEU A N 1
ATOM 642 C CA . LEU A 1 84 ? -3.609 3.601 -6.192 1.00 98.75 84 LEU A CA 1
ATOM 643 C C . LEU A 1 84 ? -2.353 2.714 -6.235 1.00 98.75 84 LEU A C 1
ATOM 645 O O . LEU A 1 84 ? -1.525 2.858 -7.136 1.00 98.75 84 LEU A O 1
ATOM 649 N N . ILE A 1 85 ? -2.206 1.776 -5.293 1.00 98.75 85 ILE A N 1
ATOM 650 C CA . ILE A 1 85 ? -1.098 0.806 -5.291 1.00 98.75 85 ILE A CA 1
ATOM 651 C C . ILE A 1 85 ? -1.176 -0.089 -6.532 1.00 98.75 85 ILE A C 1
ATOM 653 O O . ILE A 1 85 ? -0.161 -0.331 -7.192 1.00 98.75 85 ILE A O 1
ATOM 657 N N . ASN A 1 86 ? -2.376 -0.558 -6.881 1.00 98.56 86 ASN A N 1
ATOM 658 C CA . ASN A 1 86 ? -2.575 -1.383 -8.064 1.00 98.56 86 ASN A CA 1
ATOM 659 C C . ASN A 1 86 ? -2.279 -0.615 -9.362 1.00 98.56 86 ASN A C 1
ATOM 661 O O . ASN A 1 86 ? -1.637 -1.163 -10.258 1.00 98.56 86 ASN A O 1
ATOM 665 N N . ASP A 1 87 ? -2.672 0.655 -9.453 1.00 98.44 87 ASP A N 1
ATOM 666 C CA . ASP A 1 87 ? -2.351 1.516 -10.594 1.00 98.44 87 ASP A CA 1
ATOM 667 C C . ASP A 1 87 ? -0.835 1.700 -10.741 1.00 98.44 87 ASP A C 1
ATOM 669 O O . ASP A 1 87 ? -0.283 1.519 -11.832 1.00 98.44 87 ASP A O 1
ATOM 673 N N . ALA A 1 88 ? -0.136 1.982 -9.633 1.00 97.62 88 ALA A N 1
ATOM 674 C CA . ALA A 1 88 ? 1.324 2.053 -9.596 1.00 97.62 88 ALA A CA 1
ATOM 675 C C . ALA A 1 88 ? 1.964 0.756 -10.107 1.00 97.62 88 ALA A C 1
ATOM 677 O O . ALA A 1 88 ? 2.848 0.792 -10.969 1.00 97.62 88 ALA A O 1
ATOM 678 N N . LYS A 1 89 ? 1.479 -0.392 -9.628 1.00 97.31 89 LYS A N 1
ATOM 679 C CA . LYS A 1 89 ? 1.971 -1.708 -10.037 1.00 97.31 89 LYS A CA 1
ATOM 680 C C . LYS A 1 89 ? 1.747 -1.958 -11.527 1.00 97.31 89 LYS A C 1
ATOM 682 O O . LYS A 1 89 ? 2.688 -2.318 -12.228 1.00 97.31 89 LYS A O 1
ATOM 687 N N . CYS A 1 90 ? 0.540 -1.714 -12.033 1.00 96.88 90 CYS A N 1
ATOM 688 C CA . CYS A 1 90 ? 0.209 -1.912 -13.444 1.00 96.88 90 CYS A CA 1
ATOM 689 C C . CYS A 1 90 ? 1.075 -1.040 -14.363 1.00 96.88 90 CYS A C 1
ATOM 691 O O . CYS A 1 90 ? 1.489 -1.486 -15.437 1.00 96.88 90 CYS A O 1
ATOM 693 N N . MET A 1 91 ? 1.392 0.190 -13.944 1.00 95.25 91 MET A N 1
ATOM 694 C CA . MET A 1 91 ? 2.314 1.060 -14.675 1.00 95.25 91 MET A CA 1
ATOM 695 C C . MET A 1 91 ? 3.737 0.487 -14.711 1.00 95.25 91 MET A C 1
ATOM 697 O O . MET A 1 91 ? 4.356 0.471 -15.777 1.00 95.25 91 MET A O 1
ATOM 701 N N . VAL A 1 92 ? 4.245 -0.027 -13.586 1.00 94.06 92 VAL A N 1
ATOM 702 C CA . VAL A 1 92 ? 5.557 -0.697 -13.518 1.00 94.06 92 VAL A CA 1
ATOM 703 C C . VAL A 1 92 ? 5.583 -1.943 -14.406 1.00 94.06 92 VAL A C 1
ATOM 705 O O . VAL A 1 92 ? 6.476 -2.073 -15.244 1.00 94.06 92 VAL A O 1
ATOM 708 N N . ASP A 1 93 ? 4.579 -2.812 -14.292 1.00 94.25 93 ASP A N 1
ATOM 709 C CA . ASP A 1 93 ? 4.461 -4.037 -15.091 1.00 94.25 93 ASP A CA 1
ATOM 710 C C . ASP A 1 93 ? 4.402 -3.731 -16.589 1.00 94.25 93 ASP A C 1
ATOM 712 O O . ASP A 1 93 ? 5.050 -4.400 -17.395 1.00 94.25 93 ASP A O 1
ATOM 716 N N . SER A 1 94 ? 3.680 -2.675 -16.972 1.00 93.25 94 SER A N 1
ATOM 717 C CA . SER A 1 94 ? 3.611 -2.224 -18.363 1.00 93.25 94 SER A CA 1
ATOM 718 C C . SER A 1 94 ? 4.989 -1.814 -18.882 1.00 93.25 94 SER A C 1
ATOM 720 O O . SER A 1 94 ? 5.395 -2.264 -19.954 1.00 93.25 94 SER A O 1
ATOM 722 N N . LEU A 1 95 ? 5.749 -1.024 -18.113 1.00 90.38 95 LEU A N 1
ATOM 723 C CA . LEU A 1 95 ? 7.111 -0.619 -18.481 1.00 90.38 95 LEU A CA 1
ATOM 724 C C . LEU A 1 95 ? 8.037 -1.831 -18.651 1.00 90.38 95 LEU A C 1
ATOM 726 O O . LEU A 1 95 ? 8.726 -1.929 -19.670 1.00 90.38 95 LEU A O 1
ATOM 730 N N . VAL A 1 96 ? 7.991 -2.777 -17.706 1.00 89.81 96 VAL A N 1
ATOM 731 C CA . VAL A 1 96 ? 8.760 -4.030 -17.766 1.00 89.81 96 VAL A CA 1
ATOM 732 C C . VAL A 1 96 ? 8.377 -4.846 -19.002 1.00 89.81 96 VAL A C 1
ATOM 734 O O . VAL A 1 96 ? 9.255 -5.245 -19.767 1.00 89.81 96 VAL A O 1
ATOM 737 N N . SER A 1 97 ? 7.079 -5.047 -19.247 1.00 90.69 97 SER A N 1
ATOM 738 C CA . SER A 1 97 ? 6.577 -5.852 -20.370 1.00 90.69 97 SER A CA 1
ATOM 739 C C . SER A 1 97 ? 6.951 -5.276 -21.738 1.00 90.69 97 SER A C 1
ATOM 741 O O . SER A 1 97 ? 7.229 -6.018 -22.677 1.00 90.69 97 SER A O 1
ATOM 743 N N . TRP A 1 98 ? 7.010 -3.947 -21.854 1.00 90.06 98 TRP A N 1
ATOM 744 C CA . TRP A 1 98 ? 7.413 -3.264 -23.080 1.00 90.06 98 TRP A CA 1
ATOM 745 C C . TRP A 1 98 ? 8.930 -3.212 -23.272 1.00 90.06 98 TRP A C 1
ATOM 747 O O . TRP A 1 98 ? 9.390 -2.640 -24.262 1.00 90.06 98 TRP A O 1
ATOM 757 N N . GLY A 1 99 ? 9.714 -3.745 -22.329 1.00 83.38 99 GLY A N 1
ATOM 758 C CA . GLY A 1 99 ? 11.169 -3.607 -22.323 1.00 83.38 99 GLY A CA 1
ATOM 759 C C . GLY A 1 99 ? 11.618 -2.146 -22.245 1.00 83.38 99 GLY A C 1
ATOM 760 O O . GLY A 1 99 ? 12.706 -1.804 -22.708 1.00 83.38 99 GLY A O 1
ATOM 761 N N . LYS A 1 100 ? 10.766 -1.259 -21.713 1.00 77.31 100 LYS A N 1
ATOM 762 C CA . LYS A 1 100 ? 11.065 0.163 -21.567 1.00 77.31 100 LYS A CA 1
ATOM 763 C C . LYS A 1 100 ? 11.636 0.415 -20.179 1.00 77.31 100 LYS A C 1
ATOM 765 O O . LYS A 1 100 ? 11.079 -0.008 -19.171 1.00 77.31 100 LYS A O 1
ATOM 770 N N . GLY A 1 101 ? 12.731 1.169 -20.129 1.00 78.06 101 GLY A N 1
ATOM 771 C CA . GLY A 1 101 ? 13.179 1.775 -18.879 1.00 78.06 101 GLY A CA 1
ATOM 772 C C . GLY A 1 101 ? 12.149 2.773 -18.334 1.00 78.06 101 GLY A C 1
ATOM 773 O O . GLY A 1 101 ? 11.201 3.160 -19.026 1.00 78.06 101 GLY A O 1
ATOM 774 N N . MET A 1 102 ? 12.355 3.222 -17.096 1.00 84.81 102 MET A N 1
ATOM 775 C CA . MET A 1 102 ? 11.503 4.236 -16.477 1.00 84.81 102 MET A CA 1
ATOM 776 C C . MET A 1 102 ? 11.567 5.529 -17.275 1.00 84.81 102 MET A C 1
ATOM 778 O O . MET A 1 102 ? 12.633 6.121 -17.442 1.00 84.81 102 MET A O 1
ATOM 782 N N . THR A 1 103 ? 10.413 5.984 -17.750 1.00 86.12 103 THR A N 1
ATOM 783 C CA . THR A 1 103 ? 10.297 7.310 -18.360 1.00 86.12 103 THR A CA 1
ATOM 784 C C . THR A 1 103 ? 10.067 8.353 -17.271 1.00 86.12 103 THR A C 1
ATOM 786 O O . THR A 1 103 ? 9.513 8.039 -16.219 1.00 86.12 103 THR A O 1
ATOM 789 N N . SER A 1 104 ? 10.434 9.613 -17.518 1.00 87.56 104 SER A N 1
ATOM 790 C CA . SER A 1 104 ? 10.178 10.700 -16.560 1.00 87.56 104 SER A CA 1
ATOM 791 C C . SER A 1 104 ? 8.693 10.820 -16.206 1.00 87.56 104 SER A C 1
ATOM 793 O O . SER A 1 104 ? 8.353 10.974 -15.038 1.00 87.56 104 SER A O 1
ATOM 795 N N . HIS A 1 105 ? 7.807 10.678 -17.197 1.00 88.69 105 HIS A N 1
ATOM 796 C CA . HIS A 1 105 ? 6.361 10.684 -16.973 1.00 88.69 105 HIS A CA 1
ATOM 797 C C . HIS A 1 105 ? 5.895 9.463 -16.176 1.00 88.69 105 HIS A C 1
ATOM 799 O O . HIS A 1 105 ? 5.137 9.628 -15.229 1.00 88.69 105 HIS A O 1
ATOM 805 N N . GLY A 1 106 ? 6.399 8.266 -16.498 1.00 89.62 106 GLY A N 1
ATOM 806 C CA . GLY A 1 106 ? 6.109 7.052 -15.733 1.00 89.62 106 GLY A CA 1
ATOM 807 C C . GLY A 1 106 ? 6.507 7.196 -14.265 1.00 89.62 106 GLY A C 1
ATOM 808 O O . GLY A 1 106 ? 5.694 6.919 -13.391 1.00 89.62 106 GLY A O 1
ATOM 809 N N . LYS A 1 107 ? 7.706 7.728 -13.994 1.00 91.69 107 LYS A N 1
ATOM 810 C CA . LYS A 1 107 ? 8.173 8.002 -12.628 1.00 91.69 107 LYS A CA 1
ATOM 811 C C . LYS A 1 107 ? 7.222 8.947 -11.899 1.00 91.69 107 LYS A C 1
ATOM 813 O O . LYS A 1 107 ? 6.790 8.623 -10.804 1.00 91.69 107 LYS A O 1
ATOM 818 N N . ILE A 1 108 ? 6.866 10.079 -12.512 1.00 93.56 108 ILE A N 1
ATOM 819 C CA . ILE A 1 108 ? 5.952 11.062 -11.910 1.00 93.56 108 ILE A CA 1
ATOM 820 C C . ILE A 1 108 ? 4.598 10.423 -11.574 1.00 93.56 108 ILE A C 1
ATOM 822 O O . ILE A 1 108 ? 4.104 10.595 -10.462 1.00 93.56 108 ILE A O 1
ATOM 826 N N . SER A 1 109 ? 4.013 9.668 -12.506 1.00 94.88 109 SER A N 1
ATOM 827 C CA . SER A 1 109 ? 2.714 9.020 -12.304 1.00 94.88 109 SER A CA 1
ATOM 828 C C . SER A 1 109 ? 2.761 7.951 -11.212 1.00 94.88 109 SER A C 1
ATOM 830 O O . SER A 1 109 ? 1.928 7.973 -10.310 1.00 94.88 109 SER A O 1
ATOM 832 N N . ILE A 1 110 ? 3.760 7.064 -11.242 1.00 95.38 110 ILE A N 1
ATOM 833 C CA . ILE A 1 110 ? 3.931 6.003 -10.239 1.00 95.38 110 ILE A CA 1
ATOM 834 C C . ILE A 1 110 ? 4.166 6.615 -8.854 1.00 95.38 110 ILE A C 1
ATOM 836 O O . ILE A 1 110 ? 3.485 6.246 -7.899 1.00 95.38 110 ILE A O 1
ATOM 840 N N . THR A 1 111 ? 5.073 7.591 -8.745 1.00 96.00 111 THR A N 1
ATOM 841 C CA . THR A 1 111 ? 5.328 8.314 -7.493 1.00 96.00 111 THR A CA 1
ATOM 842 C C . THR A 1 111 ? 4.056 8.976 -6.969 1.00 96.00 111 THR A C 1
ATOM 844 O O . THR A 1 111 ? 3.752 8.826 -5.792 1.00 96.00 111 THR A O 1
ATOM 847 N N . SER A 1 112 ? 3.267 9.639 -7.822 1.00 97.56 112 SER A N 1
ATOM 848 C CA . SER A 1 112 ? 2.014 10.273 -7.395 1.00 97.56 112 SER A CA 1
ATOM 849 C C . SER A 1 112 ? 1.006 9.268 -6.836 1.00 97.56 112 SER A C 1
ATOM 851 O O . SER A 1 112 ? 0.364 9.564 -5.830 1.00 97.56 112 SER A O 1
ATOM 853 N N . CYS A 1 113 ? 0.858 8.097 -7.463 1.00 98.31 113 CYS A N 1
ATOM 854 C CA . CYS A 1 113 ? -0.013 7.039 -6.953 1.00 98.31 113 CYS A CA 1
ATOM 855 C C . CYS A 1 113 ? 0.440 6.575 -5.565 1.00 98.31 113 CYS A C 1
ATOM 857 O O . CYS A 1 113 ? -0.364 6.538 -4.635 1.00 98.31 113 CYS A O 1
ATOM 859 N N . ILE A 1 114 ? 1.736 6.299 -5.402 1.00 98.06 114 ILE A N 1
ATOM 860 C CA . ILE A 1 114 ? 2.281 5.811 -4.132 1.00 98.06 114 ILE A CA 1
ATOM 861 C C . ILE A 1 114 ? 2.173 6.877 -3.032 1.00 98.06 114 ILE A C 1
ATOM 863 O O . ILE A 1 114 ? 1.745 6.565 -1.925 1.00 98.06 114 ILE A O 1
ATOM 867 N N . SER A 1 115 ? 2.496 8.142 -3.319 1.00 98.00 115 SER A N 1
ATOM 868 C CA . SER A 1 115 ? 2.378 9.232 -2.342 1.00 98.00 115 SER A CA 1
ATOM 869 C C . SER A 1 115 ? 0.935 9.461 -1.886 1.00 98.00 115 SER A C 1
ATOM 871 O O . SER A 1 115 ? 0.697 9.706 -0.704 1.00 98.00 115 SER A O 1
ATOM 873 N N . ASN A 1 116 ? -0.037 9.353 -2.797 1.00 98.19 116 ASN A N 1
ATOM 874 C CA . ASN A 1 116 ? -1.450 9.461 -2.438 1.00 98.19 116 ASN A CA 1
ATOM 875 C C . ASN A 1 116 ? -1.912 8.262 -1.595 1.00 98.19 116 ASN A C 1
ATOM 877 O O . ASN A 1 116 ? -2.607 8.464 -0.601 1.00 98.19 116 ASN A O 1
ATOM 881 N N . ALA A 1 117 ? -1.470 7.043 -1.928 1.00 98.44 117 ALA A N 1
ATOM 882 C CA . ALA A 1 117 ? -1.757 5.854 -1.127 1.00 98.44 117 ALA A CA 1
ATOM 883 C C . ALA A 1 117 ? -1.193 5.993 0.295 1.00 98.44 117 ALA A C 1
ATOM 885 O O . ALA A 1 117 ? -1.925 5.820 1.263 1.00 98.44 117 ALA A O 1
ATOM 886 N N . LEU A 1 118 ? 0.074 6.399 0.435 1.00 98.25 118 LEU A N 1
ATOM 887 C CA . LEU A 1 118 ? 0.716 6.637 1.734 1.00 98.25 118 LEU A CA 1
ATOM 888 C C . LEU A 1 118 ? -0.065 7.625 2.605 1.00 98.25 118 LEU A C 1
ATOM 890 O O . LEU A 1 118 ? -0.225 7.393 3.802 1.00 98.25 118 LEU A O 1
ATOM 894 N N . ARG A 1 119 ? -0.569 8.717 2.017 1.00 97.69 119 ARG A N 1
ATOM 895 C CA . ARG A 1 119 ? -1.370 9.710 2.744 1.00 97.69 119 ARG A CA 1
ATOM 896 C C . ARG A 1 119 ? -2.642 9.090 3.324 1.00 97.69 119 ARG A C 1
ATOM 898 O O . ARG A 1 119 ? -2.930 9.307 4.497 1.00 97.69 119 ARG A O 1
ATOM 905 N N . ASN A 1 120 ? -3.371 8.317 2.522 1.00 97.50 120 ASN A N 1
ATOM 906 C CA . ASN A 1 120 ? -4.596 7.654 2.965 1.00 97.50 120 ASN A CA 1
ATOM 907 C C . ASN A 1 120 ? -4.303 6.614 4.054 1.00 97.50 120 ASN A C 1
ATOM 909 O O . ASN A 1 120 ? -4.956 6.605 5.092 1.00 97.50 120 ASN A O 1
ATOM 913 N N . LEU A 1 121 ? -3.271 5.790 3.863 1.00 97.81 121 LEU A N 1
ATOM 914 C CA . LEU A 1 121 ? -2.894 4.754 4.828 1.00 97.81 121 LEU A CA 1
ATOM 915 C C . LEU A 1 121 ? -2.369 5.335 6.144 1.00 97.81 121 LEU A C 1
ATOM 917 O O . LEU A 1 121 ? -2.591 4.750 7.196 1.00 97.81 121 LEU A O 1
ATOM 921 N N . THR A 1 122 ? -1.719 6.499 6.107 1.00 97.12 122 THR A N 1
ATOM 922 C CA . THR A 1 122 ? -1.290 7.202 7.324 1.00 97.12 122 THR A CA 1
ATOM 923 C C . THR A 1 122 ? -2.495 7.669 8.136 1.00 97.12 122 THR A C 1
ATOM 925 O O . THR A 1 122 ? -2.490 7.540 9.354 1.00 97.12 122 THR A O 1
ATOM 928 N N . PHE A 1 123 ? -3.549 8.165 7.478 1.00 95.44 123 PHE A N 1
ATOM 929 C CA . PHE A 1 123 ? -4.794 8.516 8.162 1.00 95.44 123 PHE A CA 1
ATOM 930 C C . PHE A 1 123 ? -5.436 7.290 8.825 1.00 95.44 123 PHE A C 1
ATOM 932 O O . PHE A 1 123 ? -5.746 7.335 10.012 1.00 95.44 123 PHE A O 1
ATOM 939 N N . VAL A 1 124 ? -5.563 6.179 8.087 1.00 95.38 124 VAL A N 1
ATOM 940 C CA . VAL A 1 124 ? -6.100 4.918 8.630 1.00 95.38 124 VAL A CA 1
ATOM 941 C C . VAL A 1 124 ? -5.275 4.446 9.827 1.00 95.38 124 VAL A C 1
ATOM 943 O O . VAL A 1 124 ? -5.843 4.073 10.848 1.00 95.38 124 VAL A O 1
ATOM 946 N N . LEU A 1 125 ? -3.945 4.500 9.731 1.00 96.12 125 LEU A N 1
ATOM 947 C CA . LEU A 1 125 ? -3.058 4.079 10.810 1.00 96.12 125 LEU A CA 1
ATOM 948 C C . LEU A 1 125 ? -3.272 4.908 12.076 1.00 96.12 125 LEU A C 1
ATOM 950 O O . LEU A 1 125 ? -3.430 4.330 13.147 1.00 96.12 125 LEU A O 1
ATOM 954 N N . CYS A 1 126 ? -3.319 6.236 11.952 1.00 95.06 126 CYS A N 1
ATOM 955 C CA . CYS A 1 126 ? -3.557 7.113 13.094 1.00 95.06 126 CYS A CA 1
ATOM 956 C C . CYS A 1 126 ? -4.890 6.801 13.785 1.00 95.06 126 CYS A C 1
ATOM 958 O O . CYS A 1 126 ? -4.934 6.734 15.010 1.00 95.06 126 CYS A O 1
ATOM 960 N N . GLU A 1 127 ? -5.959 6.557 13.022 1.00 93.56 127 GLU A N 1
ATOM 961 C CA . GLU A 1 127 ? -7.257 6.186 13.598 1.00 93.56 127 GLU A CA 1
ATOM 962 C C . GLU A 1 127 ? -7.198 4.839 14.333 1.00 93.56 127 GLU A C 1
ATOM 964 O O . GLU A 1 127 ? -7.722 4.719 15.441 1.00 93.56 127 GLU A O 1
ATOM 969 N N . LEU A 1 128 ? -6.520 3.833 13.768 1.00 92.06 128 LEU A N 1
ATOM 970 C CA . LEU A 1 128 ? -6.373 2.527 14.419 1.00 92.06 128 LEU A CA 1
ATOM 971 C C . LEU A 1 128 ? -5.537 2.606 15.703 1.00 92.06 128 LEU A C 1
ATOM 973 O O . LEU A 1 128 ? -5.901 1.998 16.712 1.00 92.06 128 LEU A O 1
ATOM 977 N N . GLU A 1 129 ? -4.444 3.368 15.694 1.00 93.19 129 GLU A N 1
ATOM 978 C CA . GLU A 1 129 ? -3.612 3.604 16.879 1.00 93.19 129 GLU A CA 1
ATOM 979 C C . GLU A 1 129 ? -4.395 4.358 17.967 1.00 93.19 129 GLU A C 1
ATOM 981 O O . GLU A 1 129 ? -4.346 3.991 19.145 1.00 93.19 129 GLU A O 1
ATOM 986 N N . ASP A 1 130 ? -5.192 5.358 17.585 1.00 91.88 130 ASP A N 1
ATOM 987 C CA . ASP A 1 130 ? -6.092 6.067 18.495 1.00 91.88 130 ASP A CA 1
ATOM 988 C C . ASP A 1 130 ? -7.155 5.144 19.096 1.00 91.88 130 ASP A C 1
ATOM 990 O O . ASP A 1 130 ? -7.504 5.280 20.272 1.00 91.88 130 ASP A O 1
ATOM 994 N N . TRP A 1 131 ? -7.676 4.191 18.322 1.00 88.31 131 TRP A N 1
ATOM 995 C CA . TRP A 1 131 ? -8.612 3.190 18.830 1.00 88.31 131 TRP A CA 1
ATOM 996 C C . TRP A 1 131 ? -7.949 2.254 19.835 1.00 88.31 131 TRP A C 1
ATOM 998 O O . TRP A 1 131 ? -8.530 2.000 20.891 1.00 88.31 131 TRP A O 1
ATOM 1008 N N . LEU A 1 132 ? -6.726 1.795 19.558 1.00 88.44 132 LEU A N 1
ATOM 1009 C CA . LEU A 1 132 ? -5.977 0.929 20.468 1.00 88.44 132 LEU A CA 1
ATOM 1010 C C . LEU A 1 132 ? -5.719 1.634 21.805 1.00 88.44 132 LEU A C 1
ATOM 1012 O O . LEU A 1 132 ? -5.953 1.057 22.865 1.00 88.44 132 LEU A O 1
ATOM 1016 N N . ASN A 1 133 ? -5.340 2.913 21.759 1.00 88.00 133 ASN A N 1
ATOM 1017 C CA . ASN A 1 133 ? -5.117 3.736 22.949 1.00 88.00 133 ASN A CA 1
ATOM 1018 C C . ASN A 1 133 ? -6.381 3.950 23.797 1.00 88.00 133 ASN A C 1
ATOM 1020 O O . ASN A 1 133 ? -6.271 4.191 24.995 1.00 88.00 133 ASN A O 1
ATOM 1024 N N . ARG A 1 134 ? -7.580 3.881 23.203 1.00 85.31 134 ARG A N 1
ATOM 1025 C CA . ARG A 1 134 ? -8.859 3.984 23.935 1.00 85.31 134 ARG A CA 1
ATOM 1026 C C . ARG A 1 134 ? -9.291 2.664 24.578 1.00 85.31 134 ARG A C 1
ATOM 1028 O O . ARG A 1 134 ? -10.184 2.681 25.424 1.00 85.31 134 ARG A O 1
ATOM 1035 N N . LEU A 1 135 ? -8.721 1.540 24.138 1.00 78.25 135 LEU A N 1
ATOM 1036 C CA . LEU A 1 135 ? -8.993 0.203 24.674 1.00 78.25 135 LEU A CA 1
ATOM 1037 C C . LEU A 1 135 ? -8.053 -0.182 25.828 1.00 78.25 135 LEU A C 1
ATOM 1039 O O . LEU A 1 135 ? -8.410 -1.069 26.606 1.00 78.25 135 LEU A O 1
ATOM 1043 N N . ALA A 1 136 ? -6.876 0.447 25.909 1.00 63.75 136 ALA A N 1
ATOM 1044 C CA . ALA A 1 136 ? -5.880 0.271 26.970 1.00 63.75 136 ALA A CA 1
ATOM 1045 C C . ALA A 1 136 ? -6.239 1.047 28.251 1.00 63.75 136 ALA A C 1
ATOM 1047 O O . ALA A 1 136 ? -5.940 0.516 29.348 1.00 63.75 136 ALA A O 1
#